Protein AF-A0A328WYM1-F1 (afdb_monomer_lite)

Sequence (56 aa):
MNDTKNKNIITLGEFKEKNYGKLGTKERDELEFGYKNFKIDELNRISSLEIEISEE

Foldseek 3Di:
DPPPPVPPDDDPQVVLCVPQNDPPGPSSCVVVVVVVVVVVVVVVVVVVVVVVVVVD

Organism: NCBI:txid1353778

Radius of gyration: 18.83 Å; chains: 1; bounding box: 42×35×43 Å

pLDDT: mean 87.67, std 15.08, range [40.09, 98.31]

Secondary structure (DSSP, 8-state):
------TT---HHHHHHHHH-STTSHHHHHHHHHHHHHHHHHHHHHHHHHHHHHT-

Structure (mmCIF, N/CA/C/O backbone):
data_AF-A0A328WYM1-F1
#
_entry.id   AF-A0A328WYM1-F1
#
loop_
_atom_site.group_PDB
_atom_site.id
_atom_site.type_symbol
_atom_site.label_atom_id
_atom_site.label_alt_id
_atom_site.label_comp_id
_atom_site.label_asym_id
_atom_site.label_entity_id
_atom_site.label_seq_id
_atom_site.pdbx_PDB_ins_code
_atom_site.Cartn_x
_atom_site.Cartn_y
_atom_site.Cartn_z
_atom_site.occupancy
_atom_site.B_iso_or_equiv
_atom_site.auth_seq_id
_atom_site.auth_comp_id
_atom_site.auth_asym_id
_atom_site.auth_atom_id
_atom_site.pdbx_PDB_model_num
ATOM 1 N N . MET A 1 1 ? -23.685 -28.469 7.282 1.00 40.09 1 MET A N 1
ATOM 2 C CA . MET A 1 1 ? -22.307 -28.081 6.924 1.00 40.09 1 MET A CA 1
ATOM 3 C C . MET A 1 1 ? -21.743 -27.360 8.129 1.00 40.09 1 MET A C 1
ATOM 5 O O . MET A 1 1 ? -22.265 -26.314 8.482 1.00 40.09 1 MET A O 1
ATOM 9 N N . ASN A 1 2 ? -20.804 -27.980 8.842 1.00 48.91 2 ASN A N 1
ATOM 10 C CA . ASN A 1 2 ? -20.141 -27.318 9.960 1.00 48.91 2 ASN A CA 1
ATOM 11 C C . ASN A 1 2 ? -19.057 -26.438 9.350 1.00 48.91 2 ASN A C 1
ATOM 13 O O . ASN A 1 2 ? -18.031 -26.945 8.902 1.00 48.91 2 ASN A O 1
ATOM 17 N N . ASP A 1 3 ? -19.345 -25.142 9.264 1.00 58.19 3 ASP A N 1
ATOM 18 C CA . ASP A 1 3 ? -18.425 -24.128 8.767 1.00 58.19 3 ASP A CA 1
ATOM 19 C C . ASP A 1 3 ? -17.253 -23.987 9.735 1.00 58.19 3 ASP A C 1
ATOM 21 O O . ASP A 1 3 ? -17.199 -23.098 10.588 1.00 58.19 3 ASP A O 1
ATOM 25 N N . THR A 1 4 ? -16.271 -24.870 9.596 1.00 57.59 4 THR A N 1
ATOM 26 C CA . THR A 1 4 ? -14.950 -24.686 10.181 1.00 57.59 4 THR A CA 1
ATOM 27 C C . THR A 1 4 ? -14.252 -23.583 9.387 1.00 57.59 4 THR A C 1
ATOM 29 O O . THR A 1 4 ? -13.329 -23.839 8.618 1.00 57.59 4 THR A O 1
ATOM 32 N N . LYS A 1 5 ? -14.711 -22.329 9.527 1.00 61.28 5 LYS A N 1
ATOM 33 C CA . LYS A 1 5 ? -13.926 -21.157 9.127 1.00 61.28 5 LYS A CA 1
ATOM 34 C C . LYS A 1 5 ? -12.603 -21.280 9.869 1.00 61.28 5 LYS A C 1
ATOM 36 O O . LYS A 1 5 ? -12.559 -21.129 11.089 1.00 61.28 5 LYS A O 1
ATOM 41 N N . ASN A 1 6 ? -11.550 -21.651 9.151 1.00 63.09 6 ASN A N 1
ATOM 42 C CA . ASN A 1 6 ? -10.218 -21.791 9.708 1.00 63.09 6 ASN A CA 1
ATOM 43 C C . ASN A 1 6 ? -9.806 -20.399 10.200 1.00 63.09 6 ASN A C 1
ATOM 45 O O . ASN A 1 6 ? -9.447 -19.548 9.393 1.00 63.09 6 ASN A O 1
ATOM 49 N N . LYS A 1 7 ? -9.945 -20.143 11.510 1.00 65.62 7 LYS A N 1
ATOM 50 C CA . LYS A 1 7 ? -9.807 -18.810 12.136 1.00 65.62 7 LYS A CA 1
ATOM 51 C C . LYS A 1 7 ? -8.440 -18.154 11.891 1.00 65.62 7 LYS A C 1
ATOM 53 O O . LYS A 1 7 ? -8.259 -16.985 12.204 1.00 65.62 7 LYS A O 1
ATOM 58 N N . ASN A 1 8 ? -7.496 -18.916 11.347 1.00 79.38 8 ASN A N 1
ATOM 59 C CA . ASN A 1 8 ? -6.142 -18.494 11.028 1.00 79.38 8 ASN A CA 1
ATOM 60 C C . ASN A 1 8 ? -5.992 -17.952 9.597 1.00 79.38 8 ASN A C 1
ATOM 62 O O . ASN A 1 8 ? -4.965 -17.354 9.291 1.00 79.38 8 ASN A O 1
ATOM 66 N N . ILE A 1 9 ? -6.978 -18.160 8.720 1.00 90.88 9 ILE A N 1
ATOM 67 C CA . ILE A 1 9 ? -6.967 -17.621 7.358 1.00 90.88 9 ILE A CA 1
ATOM 68 C C . ILE A 1 9 ? -7.663 -16.264 7.387 1.00 90.88 9 ILE A C 1
ATOM 70 O O . ILE A 1 9 ? -8.866 -16.184 7.628 1.00 90.88 9 ILE A O 1
ATOM 74 N N . ILE A 1 10 ? -6.895 -15.211 7.129 1.00 93.38 10 ILE A N 1
ATOM 75 C CA . ILE A 1 10 ? -7.389 -13.843 6.971 1.00 93.38 10 ILE A CA 1
ATOM 76 C C . ILE A 1 10 ? -7.074 -13.355 5.561 1.00 93.38 10 ILE A C 1
ATOM 78 O O . ILE A 1 10 ? -6.088 -13.767 4.946 1.00 93.38 10 ILE A O 1
ATOM 82 N N . THR A 1 11 ? -7.918 -12.477 5.038 1.00 95.31 11 THR A N 1
ATOM 83 C CA . THR A 1 11 ? -7.670 -11.808 3.765 1.00 95.31 11 THR A CA 1
ATOM 84 C C . THR A 1 11 ? -6.453 -10.895 3.874 1.00 95.31 11 THR A C 1
ATOM 86 O O . THR A 1 11 ? -6.095 -10.406 4.948 1.00 95.31 11 THR A O 1
ATOM 89 N N . LEU A 1 12 ? -5.839 -10.590 2.730 1.00 94.94 12 LEU A N 1
ATOM 90 C CA . LEU A 1 12 ? -4.770 -9.599 2.677 1.00 94.94 12 LEU A CA 1
ATOM 91 C C . LEU A 1 12 ?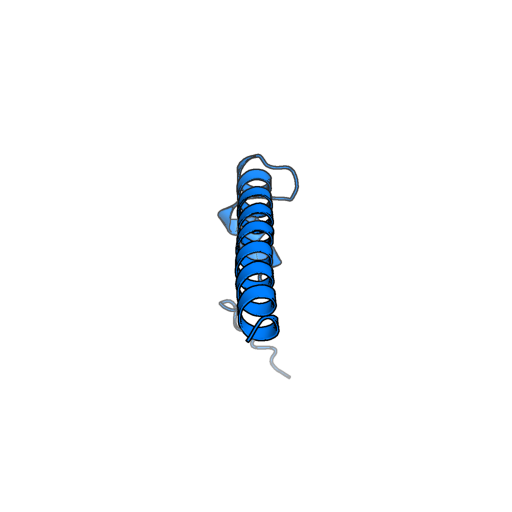 -5.233 -8.239 3.230 1.00 94.94 12 LEU A C 1
ATOM 93 O O . LEU A 1 12 ? -4.439 -7.549 3.857 1.00 94.94 12 LEU A O 1
ATOM 97 N N . GLY A 1 13 ? -6.506 -7.870 3.032 1.00 95.31 13 GLY A N 1
ATOM 98 C CA . GLY A 1 13 ? -7.106 -6.650 3.581 1.00 95.31 13 GLY A CA 1
ATOM 99 C C . GLY A 1 13 ? -7.174 -6.656 5.108 1.00 95.31 13 GLY A C 1
ATOM 100 O O . GLY A 1 13 ? -6.720 -5.705 5.736 1.00 95.31 13 GLY A O 1
ATOM 101 N N . GLU A 1 14 ? -7.647 -7.750 5.705 1.00 95.62 14 GLU A N 1
ATOM 102 C CA . GLU A 1 14 ? -7.699 -7.919 7.165 1.00 95.62 14 GLU A CA 1
ATOM 103 C C . GLU A 1 14 ? -6.301 -7.978 7.788 1.00 95.62 14 GLU A C 1
ATOM 105 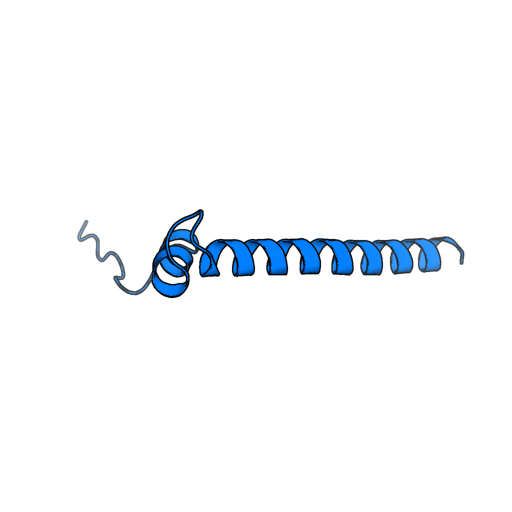O O . GLU A 1 14 ? -6.062 -7.367 8.826 1.00 95.62 14 GLU A O 1
ATOM 110 N N . PHE A 1 15 ? -5.350 -8.665 7.146 1.00 95.69 15 PHE A N 1
ATOM 111 C CA . PHE A 1 15 ? -3.946 -8.648 7.565 1.00 95.69 15 PHE A CA 1
ATOM 112 C C . PHE A 1 15 ? -3.404 -7.219 7.582 1.00 95.69 15 PHE A C 1
ATOM 114 O O . PHE A 1 15 ? -2.776 -6.779 8.541 1.00 95.69 15 PHE A O 1
ATOM 121 N N . LYS A 1 16 ? -3.674 -6.486 6.511 1.00 97.12 16 LYS A N 1
ATOM 122 C CA . LYS A 1 16 ? -3.243 -5.114 6.325 1.00 97.12 16 LYS A CA 1
ATOM 123 C C . LYS A 1 16 ? -3.834 -4.173 7.385 1.00 97.12 16 LYS A C 1
ATOM 125 O O . LYS A 1 16 ? -3.081 -3.431 8.004 1.00 97.12 16 LYS A O 1
ATOM 130 N N . GLU A 1 17 ? -5.135 -4.262 7.647 1.00 97.38 17 GLU A N 1
ATOM 131 C CA . GLU A 1 17 ? -5.794 -3.463 8.685 1.00 97.38 17 GLU A CA 1
ATOM 132 C C . GLU A 1 17 ? -5.288 -3.807 10.091 1.00 97.38 17 GLU A C 1
ATOM 134 O O . GLU A 1 17 ? -5.028 -2.912 10.891 1.00 97.38 17 GLU A O 1
ATOM 139 N N . LYS A 1 18 ? -5.065 -5.097 10.373 1.00 96.50 18 LYS A N 1
ATOM 140 C CA . LYS A 1 18 ? -4.545 -5.573 11.661 1.00 96.50 18 LYS A CA 1
ATOM 141 C C . LYS A 1 18 ? -3.124 -5.083 11.966 1.00 96.50 18 LYS A C 1
ATOM 143 O O . LYS A 1 18 ? -2.818 -4.869 13.133 1.00 96.50 18 LYS A O 1
ATOM 148 N N . ASN A 1 19 ? -2.260 -4.964 10.956 1.00 96.88 19 ASN A N 1
ATOM 149 C CA . ASN A 1 19 ? -0.831 -4.681 11.155 1.00 96.88 19 ASN A CA 1
ATOM 150 C C . ASN A 1 19 ? -0.418 -3.240 10.825 1.00 96.88 19 ASN A C 1
ATOM 152 O O . ASN A 1 19 ? 0.610 -2.800 11.320 1.00 96.88 19 ASN A O 1
ATOM 156 N N . TYR A 1 20 ? -1.183 -2.531 9.992 1.00 97.75 20 TYR A N 1
ATOM 157 C CA . TYR A 1 20 ? -0.836 -1.185 9.507 1.00 97.75 20 TYR A CA 1
ATOM 158 C C . TYR A 1 20 ? -1.985 -0.180 9.679 1.00 97.75 20 TYR A C 1
ATOM 160 O O . TYR A 1 20 ? -1.877 0.985 9.297 1.00 97.75 20 TYR A O 1
ATOM 168 N N . GLY A 1 21 ? -3.117 -0.623 10.232 1.00 97.88 21 GLY A N 1
ATOM 169 C CA . GLY A 1 21 ? -4.308 0.194 10.405 1.00 97.88 21 GLY A CA 1
ATOM 170 C C . GLY A 1 21 ? -5.164 0.333 9.145 1.00 97.88 21 GLY A C 1
ATOM 171 O O . GLY A 1 21 ? -4.909 -0.244 8.083 1.00 97.88 21 GLY A O 1
ATOM 172 N N . 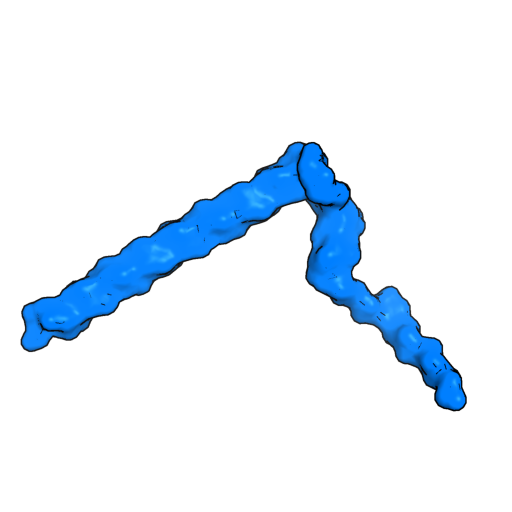LYS A 1 22 ? -6.249 1.095 9.296 1.00 97.56 22 LYS A N 1
ATOM 173 C CA . LYS A 1 22 ? -7.217 1.370 8.227 1.00 97.56 22 LYS A CA 1
ATOM 174 C C . LYS A 1 22 ? -6.599 2.225 7.122 1.00 97.56 22 LYS A C 1
ATOM 176 O O . LYS A 1 22 ? -5.595 2.895 7.318 1.00 97.56 22 LYS A O 1
ATOM 181 N N . LEU A 1 23 ? -7.241 2.241 5.956 1.00 96.25 23 LEU A N 1
ATOM 182 C CA . LEU A 1 23 ? -6.895 3.172 4.875 1.00 96.25 23 LEU A CA 1
ATOM 183 C C . LEU A 1 23 ? -6.863 4.623 5.386 1.00 96.25 23 LEU A C 1
ATOM 185 O O . LEU A 1 23 ? -7.783 5.037 6.091 1.00 96.25 23 LEU A O 1
ATOM 189 N N . GLY A 1 24 ? -5.809 5.367 5.034 1.00 95.56 24 GLY A N 1
ATOM 190 C CA . GLY A 1 24 ? -5.587 6.747 5.472 1.00 95.56 24 GLY A CA 1
ATOM 191 C C . GLY A 1 24 ? -4.860 6.900 6.813 1.00 95.56 24 GLY A C 1
ATOM 192 O O . GLY A 1 24 ? -4.678 8.027 7.273 1.00 95.56 24 GLY A O 1
ATOM 193 N N . THR A 1 25 ? -4.461 5.811 7.484 1.00 98.31 25 THR A N 1
ATOM 194 C CA . THR A 1 25 ? -3.479 5.916 8.574 1.00 98.31 25 THR A CA 1
ATOM 195 C C . THR A 1 25 ? -2.085 6.108 7.991 1.00 98.31 25 THR A C 1
ATOM 197 O O . THR A 1 25 ? -1.764 5.594 6.922 1.00 98.31 25 THR A O 1
ATOM 200 N N . LYS A 1 26 ? -1.214 6.793 8.735 1.00 98.19 26 LYS A N 1
ATOM 201 C CA . LYS A 1 26 ? 0.169 7.039 8.311 1.00 98.19 26 LYS A CA 1
ATOM 202 C C . LYS A 1 26 ? 0.910 5.748 7.930 1.00 98.19 26 LYS A C 1
ATOM 204 O O . LYS A 1 26 ? 1.482 5.674 6.852 1.00 98.19 26 LYS A O 1
ATOM 209 N N . GLU A 1 27 ? 0.849 4.721 8.778 1.00 98.00 27 GLU A N 1
ATOM 210 C CA . GLU A 1 27 ? 1.499 3.421 8.532 1.00 98.00 27 GLU A CA 1
ATOM 211 C C . GLU A 1 27 ? 0.936 2.710 7.293 1.00 98.00 27 GLU A C 1
ATOM 213 O O . GLU A 1 27 ? 1.672 2.086 6.524 1.00 98.00 27 GLU A O 1
ATOM 218 N N . ARG A 1 28 ? -0.378 2.821 7.073 1.00 98.06 28 ARG A N 1
ATOM 219 C CA . ARG A 1 28 ? -1.040 2.264 5.899 1.00 98.06 28 ARG A CA 1
ATOM 220 C C . ARG A 1 28 ? -0.613 2.979 4.625 1.00 98.06 28 ARG A C 1
ATOM 222 O O . ARG A 1 28 ? -0.324 2.319 3.628 1.00 98.06 28 ARG A O 1
ATOM 229 N N . ASP A 1 29 ? -0.566 4.300 4.663 1.00 98.25 29 ASP A N 1
ATOM 230 C CA . ASP A 1 29 ? -0.197 5.121 3.518 1.00 98.25 29 ASP A CA 1
ATOM 231 C C . ASP A 1 29 ? 1.282 4.929 3.159 1.00 98.25 29 ASP A C 1
ATOM 233 O O . ASP A 1 29 ? 1.610 4.801 1.981 1.00 98.25 29 ASP A O 1
ATOM 237 N N . GLU A 1 30 ? 2.166 4.796 4.153 1.00 98.31 30 GLU A N 1
ATOM 238 C CA . GLU A 1 30 ? 3.580 4.456 3.953 1.00 98.31 30 GLU A CA 1
ATOM 239 C C . GLU A 1 30 ? 3.755 3.079 3.291 1.00 98.31 30 GLU A C 1
ATOM 241 O O . GLU A 1 30 ? 4.516 2.955 2.326 1.00 98.31 30 GLU A O 1
ATOM 246 N N . LEU A 1 31 ? 3.014 2.058 3.744 1.00 97.88 31 LEU A N 1
ATOM 247 C CA . LEU A 1 31 ? 3.031 0.725 3.133 1.00 97.88 31 LEU A CA 1
ATOM 248 C C . LEU A 1 31 ? 2.601 0.765 1.658 1.00 97.88 31 LEU A C 1
ATOM 250 O O . LEU A 1 31 ? 3.274 0.194 0.797 1.00 97.88 31 LEU A O 1
ATOM 254 N N . GLU A 1 32 ? 1.465 1.399 1.361 1.00 97.31 32 GLU A N 1
ATOM 255 C CA . GLU A 1 32 ? 0.926 1.436 -0.004 1.00 97.31 32 GLU A CA 1
ATOM 256 C C . GLU A 1 32 ? 1.794 2.306 -0.927 1.00 97.31 32 GLU A C 1
ATOM 258 O O . GLU A 1 32 ? 2.025 1.937 -2.082 1.00 97.31 32 GLU A O 1
ATOM 263 N N . PHE A 1 33 ? 2.334 3.421 -0.423 1.00 97.81 33 PHE A N 1
ATOM 264 C CA . PHE A 1 33 ? 3.261 4.273 -1.167 1.00 97.81 33 PHE A CA 1
ATOM 265 C C . PHE A 1 33 ? 4.567 3.543 -1.495 1.00 97.81 33 PHE A C 1
ATOM 267 O O . PHE A 1 33 ? 4.990 3.537 -2.652 1.00 97.81 33 PHE A O 1
ATOM 274 N N . GLY A 1 34 ? 5.171 2.862 -0.517 1.00 97.62 34 GLY A N 1
ATOM 275 C CA . GLY A 1 34 ? 6.383 2.070 -0.732 1.00 97.62 34 GLY A CA 1
ATOM 276 C C . GLY A 1 34 ? 6.174 0.960 -1.764 1.00 97.62 34 GLY A C 1
ATOM 277 O O . GLY A 1 34 ? 6.977 0.799 -2.682 1.00 97.62 34 GLY A O 1
ATOM 278 N N . TYR A 1 35 ? 5.051 0.243 -1.677 1.00 96.88 35 TYR A N 1
ATOM 279 C CA . TYR A 1 35 ? 4.708 -0.794 -2.649 1.00 96.88 35 TYR A CA 1
ATOM 280 C C . TYR A 1 35 ? 4.471 -0.237 -4.060 1.00 96.88 35 TYR A C 1
ATOM 282 O O . TYR A 1 35 ? 4.876 -0.854 -5.048 1.00 96.88 35 TYR A O 1
ATOM 290 N N . LYS A 1 36 ? 3.836 0.936 -4.171 1.00 97.88 36 LYS A N 1
ATOM 291 C CA . LYS A 1 36 ? 3.653 1.624 -5.453 1.00 97.88 36 LYS A CA 1
ATOM 292 C C . LYS A 1 36 ? 4.996 2.007 -6.079 1.00 97.88 36 LYS A C 1
ATOM 294 O O . LYS A 1 36 ? 5.176 1.759 -7.267 1.00 97.88 36 LYS A O 1
ATOM 299 N N . ASN A 1 37 ? 5.922 2.561 -5.297 1.00 97.75 37 ASN A N 1
ATOM 300 C CA . ASN A 1 37 ? 7.247 2.939 -5.793 1.00 97.75 37 ASN A CA 1
ATOM 301 C C . ASN A 1 37 ? 8.033 1.714 -6.260 1.00 97.75 37 ASN A C 1
ATOM 303 O O . ASN A 1 37 ? 8.497 1.694 -7.392 1.00 97.75 37 ASN A O 1
ATOM 307 N N . PHE A 1 38 ? 8.055 0.648 -5.454 1.00 97.00 38 PHE A N 1
ATOM 308 C CA . PHE A 1 38 ? 8.687 -0.615 -5.836 1.00 97.00 38 PHE A CA 1
ATOM 309 C C . PHE A 1 38 ? 8.175 -1.145 -7.185 1.00 97.00 38 PHE A C 1
ATOM 311 O O . PHE A 1 38 ? 8.962 -1.556 -8.032 1.00 97.00 38 PHE A O 1
ATOM 318 N N . LYS A 1 39 ? 6.855 -1.107 -7.417 1.00 96.69 39 LYS A N 1
ATOM 319 C CA . LYS A 1 39 ? 6.270 -1.529 -8.699 1.00 96.69 39 LYS A CA 1
ATOM 320 C C . LYS A 1 39 ? 6.727 -0.683 -9.878 1.00 96.69 39 LYS A C 1
ATOM 322 O O . LYS A 1 39 ? 6.915 -1.227 -10.959 1.00 96.69 39 LYS A O 1
ATOM 327 N N . ILE A 1 40 ? 6.826 0.629 -9.686 1.00 96.75 40 ILE A N 1
ATOM 328 C CA . ILE A 1 40 ? 7.274 1.550 -10.733 1.00 96.75 40 ILE A CA 1
ATOM 329 C C . ILE A 1 40 ? 8.735 1.258 -11.072 1.00 96.75 40 ILE A C 1
ATOM 331 O O . ILE A 1 40 ? 9.063 1.104 -12.245 1.00 96.75 40 ILE A O 1
ATOM 335 N N . ASP A 1 41 ? 9.585 1.115 -10.059 1.00 95.88 41 ASP A N 1
ATOM 336 C CA . ASP A 1 41 ? 11.011 0.850 -10.248 1.00 95.88 41 ASP A CA 1
ATOM 337 C C . ASP A 1 41 ? 11.248 -0.493 -10.947 1.00 95.88 41 ASP A C 1
ATOM 339 O O . ASP A 1 41 ? 12.034 -0.576 -11.890 1.00 95.88 41 ASP A O 1
ATOM 343 N N . GLU A 1 42 ? 10.516 -1.533 -10.548 1.00 96.56 42 GLU A N 1
ATOM 344 C CA . GLU A 1 42 ? 10.613 -2.847 -11.181 1.00 96.56 42 GLU A CA 1
ATOM 345 C C . GLU A 1 42 ? 10.096 -2.833 -12.625 1.00 96.56 42 GLU A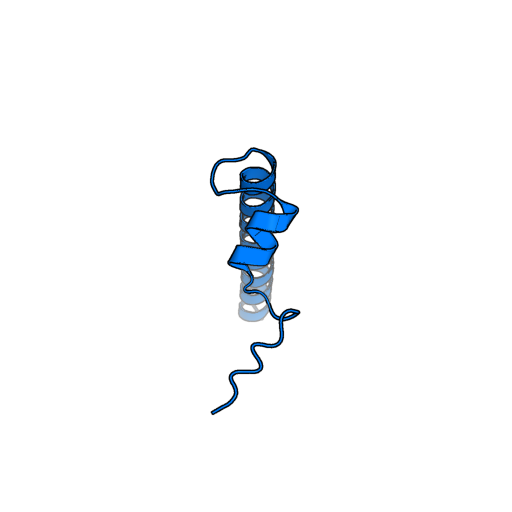 C 1
ATOM 347 O O . GLU A 1 42 ? 10.717 -3.425 -13.506 1.00 96.56 42 GLU A O 1
ATOM 352 N N . LEU A 1 43 ? 8.999 -2.119 -12.900 1.00 95.62 43 LEU A N 1
ATOM 353 C CA . LEU A 1 43 ? 8.488 -1.970 -14.263 1.00 95.62 43 LEU A CA 1
ATOM 354 C C . LEU A 1 43 ? 9.487 -1.229 -15.159 1.00 95.62 43 LEU A C 1
ATOM 356 O O . LEU A 1 43 ? 9.707 -1.641 -16.295 1.00 95.62 43 LEU A O 1
ATOM 360 N N . ASN A 1 44 ? 10.126 -0.178 -14.643 1.00 95.00 44 ASN A N 1
ATOM 361 C CA . ASN A 1 44 ? 11.177 0.537 -15.363 1.00 95.00 44 ASN A CA 1
ATOM 362 C C . ASN A 1 44 ? 12.369 -0.383 -15.652 1.00 95.00 44 ASN A C 1
ATOM 364 O O . ASN A 1 44 ? 12.860 -0.408 -16.777 1.00 95.00 44 ASN A O 1
ATOM 368 N N . ARG A 1 45 ? 12.795 -1.187 -14.669 1.00 93.56 45 ARG A N 1
ATOM 369 C CA . ARG A 1 45 ? 13.884 -2.161 -14.833 1.00 93.56 45 ARG A CA 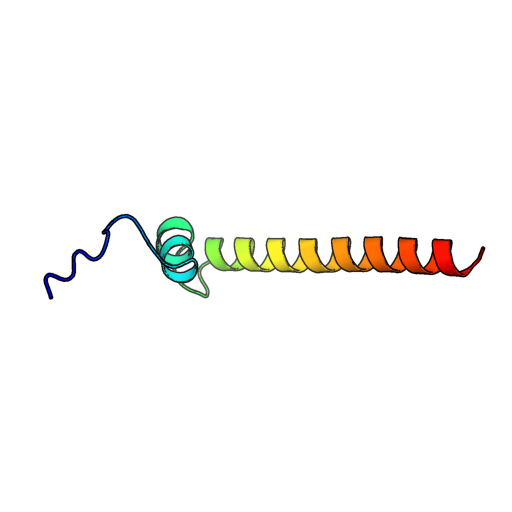1
ATOM 370 C C . ARG A 1 45 ? 13.576 -3.178 -15.931 1.00 93.56 45 ARG A C 1
ATOM 372 O O . ARG A 1 45 ? 14.435 -3.450 -16.765 1.00 93.56 45 ARG A O 1
ATOM 379 N N . ILE A 1 46 ? 12.361 -3.725 -15.934 1.00 93.31 46 ILE A N 1
ATOM 380 C CA . ILE A 1 46 ? 11.897 -4.670 -16.957 1.00 93.31 46 ILE A CA 1
ATOM 381 C C . ILE A 1 46 ? 11.859 -3.995 -18.329 1.00 93.31 46 ILE A C 1
ATOM 383 O O . ILE A 1 46 ? 12.396 -4.549 -19.279 1.00 93.31 46 ILE A O 1
ATOM 387 N N . SER A 1 47 ? 11.305 -2.784 -18.426 1.00 92.44 47 SER A N 1
ATOM 388 C CA . SER A 1 47 ? 11.247 -2.047 -19.692 1.00 92.44 47 SER A CA 1
ATOM 389 C C . SER A 1 47 ? 12.639 -1.773 -20.263 1.00 92.44 47 SER A C 1
ATOM 391 O O . SER A 1 47 ? 12.826 -1.897 -21.469 1.00 92.44 47 SER A O 1
ATOM 393 N N . SER A 1 48 ? 13.620 -1.429 -19.423 1.00 89.44 48 SER A N 1
A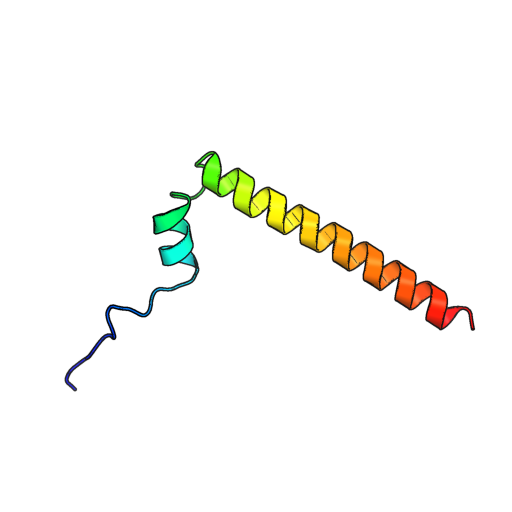TOM 394 C CA . SER A 1 48 ? 15.008 -1.250 -19.862 1.00 89.44 48 SER A CA 1
ATOM 395 C C . SER A 1 48 ? 15.632 -2.552 -20.376 1.00 89.44 48 SER A C 1
ATOM 397 O O . SER A 1 48 ? 16.291 -2.523 -21.409 1.00 89.44 48 SER A O 1
ATOM 399 N N . LEU A 1 49 ? 15.384 -3.683 -19.706 1.00 85.75 49 LEU A N 1
ATOM 400 C CA . LEU A 1 49 ? 15.840 -5.006 -20.155 1.00 85.75 49 LEU A CA 1
ATOM 401 C C . LEU A 1 49 ? 15.190 -5.430 -21.481 1.00 85.75 49 LEU A C 1
ATOM 403 O O . LEU A 1 49 ? 15.860 -5.986 -22.343 1.00 85.75 49 LEU A O 1
ATOM 407 N N . GLU A 1 50 ? 13.892 -5.181 -21.659 1.00 80.44 50 GLU A N 1
ATOM 408 C CA . GLU A 1 50 ? 13.177 -5.510 -22.900 1.00 80.44 50 GLU A CA 1
ATOM 409 C C . GLU A 1 50 ? 13.668 -4.678 -24.090 1.00 80.44 50 GLU A C 1
ATOM 411 O O . GLU A 1 50 ? 13.777 -5.206 -25.197 1.00 80.44 50 GLU A O 1
ATOM 416 N N . ILE A 1 51 ? 13.987 -3.398 -23.866 1.00 78.06 51 ILE A N 1
ATOM 417 C CA . ILE A 1 51 ? 14.591 -2.533 -24.888 1.00 78.06 51 ILE A CA 1
ATOM 418 C C . ILE A 1 51 ? 15.969 -3.073 -25.283 1.00 78.06 51 ILE A C 1
ATOM 420 O O . ILE A 1 51 ? 16.208 -3.255 -26.470 1.00 78.06 51 ILE A O 1
ATOM 424 N N . GLU A 1 52 ? 16.827 -3.403 -24.314 1.00 71.75 52 GLU A N 1
ATOM 425 C CA . GLU A 1 52 ? 18.167 -3.956 -24.569 1.00 71.75 52 GLU A CA 1
ATOM 426 C C . GLU A 1 52 ? 18.113 -5.256 -25.391 1.00 71.75 52 GLU A C 1
ATOM 428 O O . GLU A 1 52 ? 18.838 -5.391 -26.370 1.00 71.75 52 GLU A O 1
ATOM 433 N N . ILE A 1 53 ? 17.195 -6.174 -25.064 1.00 74.88 53 ILE A N 1
ATOM 434 C CA . ILE A 1 53 ? 16.995 -7.431 -25.814 1.00 74.88 53 ILE A CA 1
ATOM 435 C C . ILE A 1 53 ? 16.456 -7.182 -27.233 1.00 74.88 53 ILE A C 1
ATOM 437 O O . ILE A 1 53 ? 16.672 -7.994 -28.127 1.00 74.88 53 ILE A O 1
ATOM 441 N N . SER A 1 54 ? 15.719 -6.091 -27.446 1.00 73.56 54 SER A N 1
ATOM 442 C CA . SER A 1 54 ? 15.117 -5.773 -28.749 1.00 73.56 54 SER A CA 1
ATOM 443 C C . SER A 1 54 ? 16.077 -5.052 -29.703 1.00 73.56 54 SER A C 1
ATOM 445 O O . SER A 1 54 ? 15.758 -4.918 -30.885 1.00 73.56 54 SER A O 1
ATOM 447 N N . GLU A 1 55 ? 17.211 -4.553 -29.201 1.00 68.12 55 GLU A N 1
ATOM 448 C CA . GLU A 1 55 ? 18.244 -3.858 -29.982 1.00 68.12 55 GLU A CA 1
ATOM 449 C C . GLU A 1 55 ? 19.339 -4.803 -30.533 1.00 68.12 55 GLU A C 1
ATOM 451 O O . GLU A 1 55 ? 20.233 -4.339 -31.245 1.00 68.12 55 GLU A O 1
ATOM 456 N N . GLU A 1 56 ? 19.248 -6.112 -30.260 1.00 54.44 56 GLU A N 1
ATOM 457 C CA . GLU A 1 56 ? 20.172 -7.182 -30.694 1.00 54.44 56 GLU A CA 1
ATOM 458 C C . GLU A 1 56 ? 19.603 -8.036 -31.848 1.00 54.44 56 GLU A C 1
ATOM 460 O O . GLU A 1 56 ? 20.380 -8.363 -32.780 1.00 54.44 56 GLU A O 1
#